Protein AF-A0A1L7JNH0-F1 (afdb_monomer_lite)

Organism: Clostridium botulinum (NCBI:txid1491)

Foldseek 3Di:
DDPVVVVVVVVVVVVVVVVCVVVCVVVCVVVVVVVCCQVFPDWDWDWDADPVRHTDDIDTDTRDDDDDDPVPFDADPVRHGDPDDPD

Structure (mmCIF, N/CA/C/O backbone):
data_AF-A0A1L7JNH0-F1
#
_entry.id   AF-A0A1L7JNH0-F1
#
loop_
_atom_site.group_PDB
_atom_site.id
_atom_site.type_symbol
_atom_site.label_atom_id
_atom_site.label_alt_id
_atom_site.label_comp_id
_atom_site.label_asym_id
_atom_site.label_entity_id
_atom_site.label_seq_id
_atom_site.pdbx_PDB_ins_code
_atom_site.Cartn_x
_atom_site.Cartn_y
_atom_site.Cartn_z
_atom_site.occupancy
_atom_site.B_iso_or_equiv
_atom_site.auth_seq_id
_atom_site.auth_comp_id
_atom_site.auth_asym_id
_atom_site.auth_atom_id
_atom_site.pdbx_PDB_model_num
ATOM 1 N N . MET A 1 1 ? -32.495 7.014 37.560 1.00 58.34 1 MET A N 1
ATOM 2 C CA . MET A 1 1 ? -32.720 6.367 36.245 1.00 58.34 1 MET A CA 1
ATOM 3 C C . MET A 1 1 ? -33.089 4.904 36.479 1.00 58.34 1 MET A C 1
ATOM 5 O O . MET A 1 1 ? -32.349 4.222 37.175 1.00 58.34 1 MET A O 1
ATOM 9 N N . ASN A 1 2 ? -34.253 4.441 36.004 1.00 67.88 2 ASN A N 1
ATOM 10 C CA . ASN A 1 2 ? -34.748 3.086 36.300 1.00 67.88 2 ASN A CA 1
ATOM 11 C C . ASN A 1 2 ? -33.782 2.006 35.791 1.00 67.88 2 ASN A C 1
ATOM 13 O O . ASN A 1 2 ? -33.292 2.095 34.665 1.00 67.88 2 ASN A O 1
ATOM 17 N N . LYS A 1 3 ? -33.543 0.966 36.604 1.00 72.44 3 LYS A N 1
ATOM 18 C CA . LYS A 1 3 ? -32.594 -0.129 36.312 1.00 72.44 3 LYS A CA 1
ATOM 19 C C . LYS A 1 3 ? -32.861 -0.816 34.961 1.00 72.44 3 LYS A C 1
ATOM 21 O O . LYS A 1 3 ? -31.931 -1.285 34.315 1.00 72.44 3 LYS A O 1
ATOM 26 N N . THR A 1 4 ? -34.112 -0.828 34.503 1.00 74.06 4 THR A N 1
ATOM 27 C CA . THR A 1 4 ? -34.533 -1.334 33.186 1.00 74.06 4 THR A CA 1
ATOM 28 C C . THR A 1 4 ? -34.088 -0.446 32.020 1.00 74.06 4 THR A C 1
ATOM 30 O O . THR A 1 4 ? -33.653 -0.968 30.997 1.00 74.06 4 THR A O 1
ATOM 33 N N . LYS A 1 5 ? -34.097 0.885 32.180 1.00 76.12 5 LYS A N 1
ATOM 34 C CA . LYS A 1 5 ? -33.597 1.823 31.159 1.00 76.12 5 LYS A CA 1
ATOM 35 C C . LYS A 1 5 ? -32.075 1.739 30.997 1.00 76.12 5 LYS A C 1
ATOM 37 O O . LYS A 1 5 ? -31.583 1.797 29.879 1.00 76.12 5 LYS A O 1
ATOM 42 N N . ILE A 1 6 ? -31.342 1.523 32.093 1.00 81.94 6 ILE A N 1
ATOM 43 C CA . ILE A 1 6 ? -29.877 1.347 32.065 1.00 81.94 6 ILE A CA 1
ATOM 44 C C . ILE A 1 6 ? -29.494 0.065 31.309 1.00 81.94 6 ILE A C 1
ATOM 46 O O . ILE A 1 6 ? -28.619 0.103 30.450 1.00 81.94 6 ILE A O 1
ATOM 50 N N . LYS A 1 7 ? -30.193 -1.054 31.557 1.00 83.12 7 LYS A N 1
ATOM 51 C CA . LYS A 1 7 ? -29.976 -2.310 30.815 1.00 83.12 7 LYS A CA 1
ATOM 52 C C . LYS A 1 7 ? -30.229 -2.149 29.312 1.00 83.12 7 LYS A C 1
ATOM 54 O O . LYS A 1 7 ? -29.440 -2.639 28.514 1.00 83.12 7 LYS A O 1
ATOM 59 N N . SER A 1 8 ? -31.280 -1.421 28.929 1.00 84.06 8 SER A N 1
ATOM 60 C CA . SER A 1 8 ? -31.596 -1.155 27.519 1.00 84.06 8 SER A CA 1
ATOM 61 C C . SER A 1 8 ? -30.520 -0.322 26.812 1.00 84.06 8 SER A C 1
ATOM 63 O O . SER A 1 8 ? -30.207 -0.592 25.656 1.00 84.06 8 SER A O 1
ATOM 65 N N . ILE A 1 9 ? -29.935 0.667 27.496 1.00 89.50 9 ILE A N 1
ATOM 66 C CA . ILE A 1 9 ? -28.850 1.496 26.946 1.00 89.50 9 ILE A CA 1
ATOM 67 C C . ILE A 1 9 ? -27.594 0.651 26.710 1.00 89.50 9 ILE A C 1
ATOM 69 O O . ILE A 1 9 ? -26.983 0.747 25.650 1.00 89.50 9 ILE A O 1
ATOM 73 N N . ILE A 1 10 ? -27.243 -0.220 27.660 1.00 90.81 10 ILE A N 1
ATOM 74 C CA . ILE A 1 10 ? -26.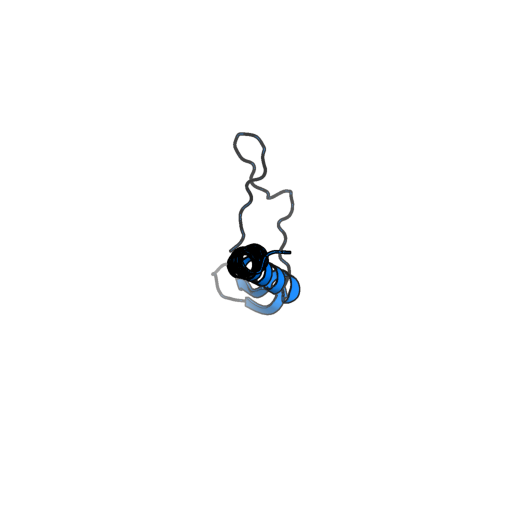076 -1.105 27.539 1.00 90.81 10 ILE A CA 1
ATOM 75 C C . ILE A 1 10 ? -26.235 -2.051 26.343 1.00 90.81 10 ILE A C 1
ATOM 77 O O . ILE A 1 10 ? -25.313 -2.175 25.542 1.00 90.81 10 ILE A O 1
ATOM 81 N N . VAL A 1 11 ? -27.411 -2.664 26.173 1.00 91.94 11 VAL A N 1
ATOM 82 C CA . VAL A 1 11 ? -27.687 -3.540 25.020 1.00 91.94 11 VAL A CA 1
ATOM 83 C C . VAL A 1 11 ? -27.559 -2.774 23.703 1.00 91.94 11 VAL A C 1
ATOM 85 O O . VAL A 1 11 ? -26.936 -3.270 22.769 1.00 91.94 11 VAL A O 1
ATOM 88 N N . SER A 1 12 ? -28.077 -1.545 23.639 1.00 90.44 12 SER A N 1
ATOM 89 C CA . SER A 1 12 ? -27.976 -0.715 22.435 1.00 90.44 12 SER A CA 1
ATOM 90 C C . SER A 1 12 ? -26.527 -0.353 22.092 1.00 90.44 12 SER A C 1
ATOM 92 O O . SER A 1 12 ? -26.159 -0.369 20.922 1.00 90.44 12 SER A O 1
ATOM 94 N N . ILE A 1 13 ? -25.692 -0.062 23.093 1.00 93.56 13 ILE A N 1
ATOM 95 C CA . ILE A 1 13 ? -24.266 0.243 22.896 1.00 93.56 13 ILE A CA 1
ATOM 96 C C . ILE A 1 13 ? -23.510 -0.982 22.378 1.00 93.56 13 ILE A C 1
ATOM 98 O O . ILE A 1 13 ? -22.708 -0.861 21.455 1.00 93.56 13 ILE A O 1
ATOM 102 N N . VAL A 1 14 ? -23.779 -2.163 22.940 1.00 93.44 14 VAL A N 1
ATOM 103 C CA . VAL A 1 14 ? -23.160 -3.417 22.484 1.00 93.44 14 VAL A CA 1
ATOM 104 C C . VAL A 1 14 ? -23.542 -3.707 21.034 1.00 93.44 14 VAL A C 1
ATOM 106 O O . VAL A 1 14 ? -22.675 -4.048 20.230 1.00 93.44 14 VAL A O 1
ATOM 109 N N . LEU A 1 15 ? -24.812 -3.502 20.676 1.00 90.50 15 LEU A N 1
ATOM 110 C CA . LEU A 1 15 ? -25.297 -3.723 19.316 1.00 90.50 15 LEU A CA 1
ATOM 111 C C . LEU A 1 15 ? -24.613 -2.779 18.317 1.00 90.50 15 LEU A C 1
ATOM 113 O O . LEU A 1 15 ? -24.086 -3.219 17.300 1.00 90.50 15 LEU A O 1
ATOM 117 N N . VAL A 1 16 ? -24.546 -1.489 18.643 1.00 92.00 16 VAL A N 1
ATOM 118 C CA . VAL A 1 16 ? -23.889 -0.486 17.797 1.00 92.00 16 VAL A CA 1
ATOM 119 C C . VAL A 1 16 ? -22.391 -0.773 17.662 1.00 92.00 16 VAL A C 1
ATOM 121 O O . VAL A 1 16 ? -21.868 -0.768 16.552 1.00 92.00 16 VAL A O 1
ATOM 124 N N . SER A 1 17 ? -21.708 -1.110 18.758 1.00 87.62 17 SER A N 1
ATOM 125 C CA . SER A 1 17 ? -20.284 -1.473 18.738 1.00 87.62 17 SER A CA 1
ATOM 126 C C . SER A 1 17 ? -20.012 -2.694 17.852 1.00 87.62 17 SER A C 1
ATOM 128 O O . SER A 1 17 ? -19.077 -2.690 17.054 1.00 87.62 17 SER A O 1
ATOM 130 N N . SER A 1 18 ? -20.879 -3.711 17.906 1.00 85.25 18 SER A N 1
ATOM 131 C CA . SER A 1 18 ? -20.740 -4.905 17.064 1.00 85.25 18 SER A CA 1
A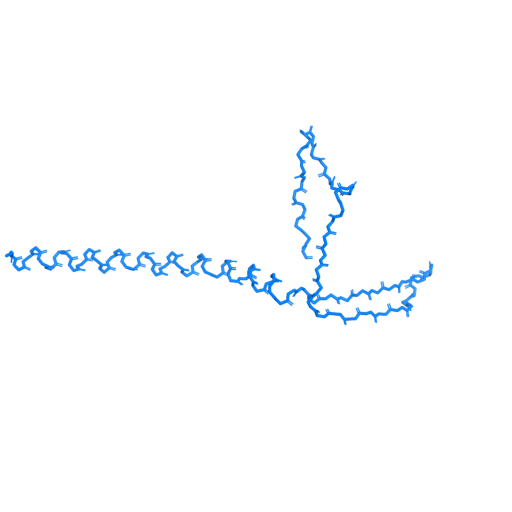TOM 132 C C . SER A 1 18 ? -20.844 -4.600 15.564 1.00 85.25 18 SER A C 1
ATOM 134 O O . SER A 1 18 ? -20.089 -5.163 14.773 1.00 85.25 18 SER A O 1
ATOM 136 N N . LEU A 1 19 ? -21.695 -3.645 15.171 1.00 84.56 19 LEU A N 1
ATOM 137 C CA . LEU A 1 19 ? -21.806 -3.196 13.780 1.00 84.56 19 LEU A CA 1
ATOM 138 C C . LEU A 1 19 ? -20.537 -2.478 13.307 1.00 84.56 19 LEU A C 1
ATOM 140 O O . LEU A 1 19 ? -20.106 -2.685 12.173 1.00 84.56 19 LEU A O 1
ATOM 144 N N . PHE A 1 20 ? -19.908 -1.677 14.171 1.00 83.94 20 PHE A N 1
ATOM 145 C CA . PHE A 1 20 ? -18.643 -1.011 13.851 1.00 83.94 20 PHE A CA 1
ATOM 146 C C . PHE A 1 20 ? -17.475 -1.992 13.721 1.00 83.94 20 PHE A C 1
ATOM 148 O O . PHE A 1 20 ? -16.643 -1.818 12.836 1.00 83.94 20 PHE A O 1
ATOM 155 N N . ILE A 1 21 ? -17.431 -3.046 14.539 1.00 84.56 21 ILE A N 1
ATOM 156 C CA . ILE A 1 21 ? -16.392 -4.084 14.452 1.00 84.56 21 ILE A CA 1
ATOM 157 C C . ILE A 1 21 ? -16.502 -4.854 13.126 1.00 84.56 21 ILE A C 1
ATOM 159 O O . ILE A 1 21 ? -15.499 -5.040 12.438 1.00 84.56 21 ILE A O 1
ATOM 163 N N . VAL A 1 22 ? -17.716 -5.252 12.727 1.00 80.06 22 VAL A N 1
ATOM 164 C CA . VAL A 1 22 ? -17.937 -5.985 11.466 1.00 80.06 22 VAL A CA 1
ATOM 165 C C . VAL A 1 22 ? -17.685 -5.092 10.246 1.00 80.06 22 VAL A C 1
ATOM 167 O O . VAL A 1 22 ? -17.023 -5.518 9.300 1.00 80.06 22 VAL A O 1
ATOM 170 N N . SER A 1 23 ? -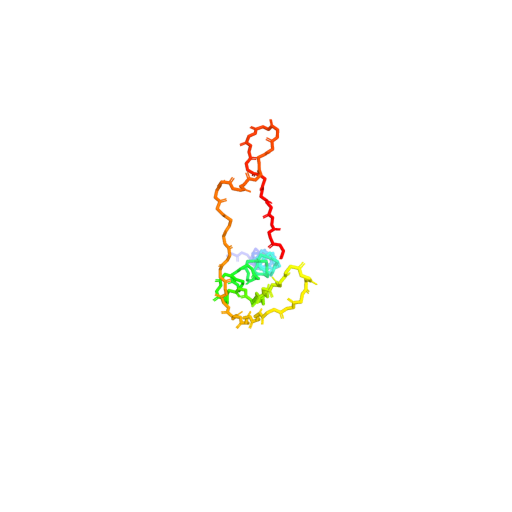18.151 -3.839 10.278 1.00 74.06 23 SER A N 1
ATOM 171 C CA . SER A 1 23 ? -17.930 -2.874 9.187 1.0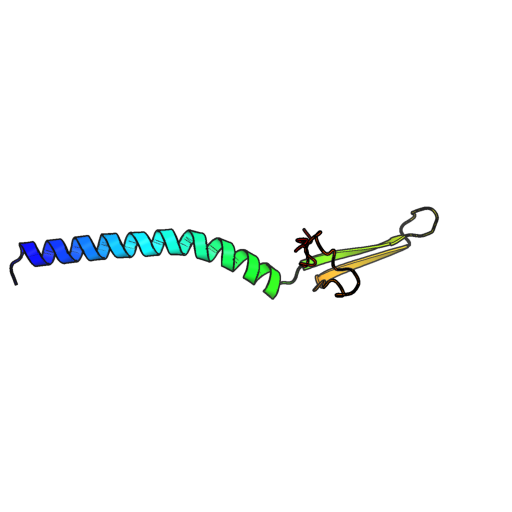0 74.06 23 SER A CA 1
ATOM 172 C C . SER A 1 23 ? -16.454 -2.497 9.053 1.00 74.06 23 SER A C 1
ATOM 174 O O . SER A 1 23 ? -15.938 -2.390 7.943 1.00 74.06 23 SER A O 1
ATOM 176 N N . GLY A 1 24 ? -15.765 -2.340 10.186 1.00 68.88 24 GLY A N 1
ATOM 177 C CA . GLY A 1 24 ? -14.339 -2.047 10.235 1.00 68.88 24 GLY A CA 1
ATOM 178 C C . GLY A 1 24 ? -13.492 -3.176 9.659 1.00 68.88 24 GLY A C 1
ATOM 179 O O . GLY A 1 24 ? -12.528 -2.898 8.964 1.00 68.88 24 GLY A O 1
ATOM 180 N N . CYS A 1 25 ? -13.863 -4.439 9.868 1.00 71.38 25 CYS A N 1
ATOM 181 C CA . CYS A 1 25 ? -13.091 -5.570 9.352 1.00 71.38 25 CYS A CA 1
ATOM 182 C C . CYS A 1 25 ? -13.059 -5.606 7.811 1.00 71.38 25 CYS A C 1
ATOM 184 O O . CYS A 1 25 ? -11.993 -5.754 7.221 1.00 71.38 25 CYS A O 1
ATOM 186 N N . ASN A 1 26 ? -14.203 -5.376 7.159 1.00 67.31 26 ASN A N 1
ATOM 187 C CA . ASN A 1 26 ? -14.307 -5.431 5.697 1.00 67.31 26 ASN A CA 1
ATOM 188 C C . ASN A 1 26 ? -13.675 -4.199 5.012 1.00 67.31 26 ASN A C 1
ATOM 190 O O . ASN A 1 26 ? -12.982 -4.321 4.004 1.00 67.31 26 ASN A O 1
ATOM 194 N N . LEU A 1 27 ? -13.858 -3.006 5.591 1.00 69.06 27 LEU A N 1
ATOM 195 C CA . LEU A 1 27 ? -13.225 -1.774 5.101 1.00 69.06 27 LEU A CA 1
ATOM 196 C C . LEU A 1 27 ? -11.705 -1.801 5.280 1.00 69.06 27 LEU A C 1
ATOM 198 O O . LEU A 1 27 ? -10.974 -1.481 4.346 1.00 69.06 27 LEU A O 1
ATOM 202 N N . LEU A 1 28 ? -11.224 -2.208 6.458 1.00 72.19 28 LEU A N 1
ATOM 203 C CA . LEU A 1 28 ? -9.794 -2.229 6.746 1.00 72.19 28 LEU A CA 1
ATOM 204 C C . LEU A 1 28 ? -9.054 -3.240 5.883 1.00 72.19 28 LEU A C 1
ATOM 206 O O . LEU A 1 28 ? -7.950 -2.932 5.469 1.00 72.19 28 LEU A O 1
ATOM 210 N N . GLU A 1 29 ? -9.613 -4.412 5.578 1.00 68.31 29 GLU A N 1
ATOM 211 C CA . GLU A 1 29 ? -8.906 -5.385 4.737 1.00 68.31 29 GLU A CA 1
ATOM 212 C C . GLU A 1 29 ? -8.693 -4.864 3.307 1.00 68.31 29 GLU A C 1
ATOM 214 O O . GLU A 1 29 ? -7.612 -5.031 2.736 1.00 68.31 29 GLU A O 1
ATOM 219 N N . ASN A 1 30 ? -9.701 -4.196 2.741 1.00 68.00 30 ASN A N 1
ATOM 220 C CA . ASN A 1 30 ? -9.637 -3.677 1.377 1.00 68.00 30 ASN A CA 1
ATOM 221 C C . ASN A 1 30 ? -8.715 -2.448 1.275 1.00 68.00 30 ASN A C 1
ATOM 223 O O . ASN A 1 30 ? -7.866 -2.374 0.385 1.00 68.00 30 ASN A O 1
ATOM 227 N N . GLU A 1 31 ? -8.829 -1.525 2.232 1.00 70.62 31 GLU A N 1
ATOM 228 C CA . GLU A 1 31 ? -7.954 -0.352 2.350 1.00 70.62 31 GLU A CA 1
ATOM 229 C C . GLU A 1 31 ? -6.512 -0.759 2.689 1.00 70.62 31 GLU A C 1
ATOM 231 O O . GLU A 1 31 ? -5.565 -0.213 2.130 1.00 70.62 31 GLU A O 1
ATOM 236 N N . TYR A 1 32 ? -6.314 -1.760 3.554 1.00 72.44 32 TYR A N 1
ATOM 237 C CA . TYR A 1 32 ? -4.989 -2.261 3.927 1.00 72.44 32 TYR A CA 1
ATOM 238 C C . TYR A 1 32 ? -4.263 -2.898 2.745 1.00 72.44 32 TYR A C 1
ATOM 240 O O . TYR A 1 32 ? -3.065 -2.674 2.590 1.00 72.44 32 TYR A O 1
ATOM 248 N N . LYS A 1 33 ? -4.962 -3.657 1.891 1.00 65.50 33 LYS A N 1
ATOM 249 C CA . LYS A 1 33 ? -4.364 -4.228 0.674 1.00 65.50 33 LYS A CA 1
ATOM 250 C C . LYS A 1 33 ? -3.900 -3.132 -0.285 1.00 65.50 33 LYS A C 1
ATOM 252 O O . LYS A 1 33 ? -2.737 -3.153 -0.682 1.00 65.50 33 LYS A O 1
ATOM 257 N N . GLN A 1 34 ? -4.740 -2.131 -0.560 1.00 65.44 34 GLN A N 1
ATOM 258 C CA . GLN A 1 34 ? -4.337 -0.982 -1.381 1.00 65.44 34 GLN A CA 1
ATOM 259 C C . GLN A 1 34 ? -3.167 -0.218 -0.752 1.00 65.44 34 GLN A C 1
ATOM 261 O O . GLN A 1 34 ? -2.153 0.012 -1.406 1.00 65.44 34 GLN A O 1
ATOM 266 N N . LEU A 1 35 ? -3.248 0.125 0.536 1.00 69.12 35 LEU A N 1
ATOM 267 C CA . LEU A 1 35 ? -2.160 0.793 1.251 1.00 69.12 35 LEU A CA 1
ATOM 268 C C . LEU A 1 35 ? -0.867 -0.022 1.196 1.00 69.12 35 LEU A C 1
ATOM 270 O O . LEU A 1 35 ? 0.193 0.539 0.946 1.00 69.12 35 LEU A O 1
ATOM 274 N N . GLN A 1 36 ? -0.924 -1.339 1.383 1.00 66.00 36 GLN A N 1
ATOM 275 C CA . GLN A 1 36 ? 0.252 -2.197 1.311 1.00 66.00 36 GLN A CA 1
ATOM 276 C C . GLN A 1 36 ? 0.871 -2.200 -0.091 1.00 66.00 36 GLN A C 1
ATOM 278 O O . GLN A 1 36 ? 2.096 -2.154 -0.199 1.00 66.00 36 GLN A O 1
ATOM 283 N N . GLU A 1 37 ? 0.062 -2.226 -1.146 1.00 64.00 37 GLU A N 1
ATOM 284 C CA . GLU A 1 37 ? 0.530 -2.118 -2.531 1.00 64.00 37 GLU A CA 1
ATOM 285 C C . GLU A 1 37 ? 1.170 -0.753 -2.814 1.00 64.00 37 GLU A C 1
ATOM 287 O O . GLU A 1 37 ? 2.233 -0.689 -3.431 1.00 64.00 37 GLU A O 1
ATOM 292 N N . HIS A 1 38 ? 0.589 0.330 -2.292 1.00 63.69 38 HIS A N 1
ATOM 293 C CA . HIS A 1 38 ? 1.133 1.683 -2.411 1.00 63.69 38 HIS A CA 1
ATOM 294 C C . HIS A 1 38 ? 2.416 1.896 -1.585 1.00 63.69 38 HIS A C 1
ATOM 296 O O . HIS A 1 38 ? 3.333 2.569 -2.052 1.00 63.69 38 HIS A O 1
ATOM 302 N N . PHE A 1 39 ? 2.519 1.314 -0.384 1.00 64.75 39 PHE A N 1
ATOM 303 C CA . PHE A 1 39 ? 3.664 1.494 0.519 1.00 64.75 39 PHE A CA 1
ATOM 304 C C . PHE A 1 39 ? 4.826 0.541 0.240 1.00 64.75 39 PHE A C 1
ATOM 306 O O . PHE A 1 39 ? 5.983 0.939 0.364 1.00 64.75 39 PHE A O 1
ATOM 313 N N . LYS A 1 40 ? 4.557 -0.721 -0.115 1.00 64.69 40 LYS A N 1
ATOM 314 C CA . LYS A 1 40 ? 5.623 -1.665 -0.486 1.00 64.69 40 LYS A CA 1
ATOM 315 C C . LYS A 1 40 ? 6.039 -1.512 -1.944 1.00 64.69 40 LYS A C 1
ATOM 317 O O . LYS A 1 40 ? 7.107 -2.010 -2.294 1.00 64.69 40 LYS A O 1
ATOM 322 N N . GLY A 1 41 ? 5.230 -0.834 -2.764 1.00 62.62 41 GLY A N 1
ATOM 323 C CA . GLY A 1 41 ? 5.306 -0.854 -4.223 1.00 62.62 41 GLY A CA 1
ATOM 324 C C . GLY A 1 41 ? 5.214 -2.282 -4.778 1.00 62.62 41 GLY A C 1
ATOM 325 O O . GLY A 1 41 ? 5.195 -3.269 -4.035 1.00 62.62 41 GLY A O 1
ATOM 326 N N . ARG A 1 42 ? 5.132 -2.431 -6.100 1.00 68.81 42 ARG A N 1
ATOM 327 C CA . ARG A 1 42 ? 4.996 -3.763 -6.708 1.00 68.81 42 ARG A CA 1
ATOM 328 C C . ARG A 1 42 ? 6.363 -4.407 -6.924 1.00 68.81 42 ARG A C 1
ATOM 330 O O . ARG A 1 42 ? 7.346 -3.724 -7.213 1.00 68.81 42 ARG A O 1
ATOM 337 N N . ASN A 1 43 ? 6.425 -5.729 -6.780 1.00 75.94 43 ASN A N 1
ATOM 338 C CA . ASN A 1 43 ? 7.559 -6.502 -7.280 1.00 75.94 43 ASN A CA 1
ATOM 339 C C . ASN A 1 43 ? 7.348 -6.688 -8.781 1.00 75.94 43 ASN A C 1
ATOM 341 O O . ASN A 1 43 ? 6.305 -7.199 -9.182 1.00 75.94 43 ASN A O 1
ATOM 345 N N . ALA A 1 44 ? 8.315 -6.279 -9.594 1.00 76.75 44 ALA A N 1
ATOM 346 C CA . ALA A 1 44 ? 8.235 -6.439 -11.038 1.00 76.75 44 ALA A CA 1
ATOM 347 C C . ALA A 1 44 ? 9.541 -7.001 -11.595 1.00 76.75 44 ALA A C 1
ATOM 349 O O . ALA A 1 44 ? 10.637 -6.718 -11.101 1.00 76.75 44 ALA A O 1
ATOM 350 N N . ILE A 1 45 ? 9.385 -7.816 -12.635 1.00 83.88 45 ILE A N 1
ATOM 351 C CA . ILE A 1 45 ? 10.475 -8.376 -13.423 1.00 83.88 45 ILE A CA 1
ATOM 352 C C .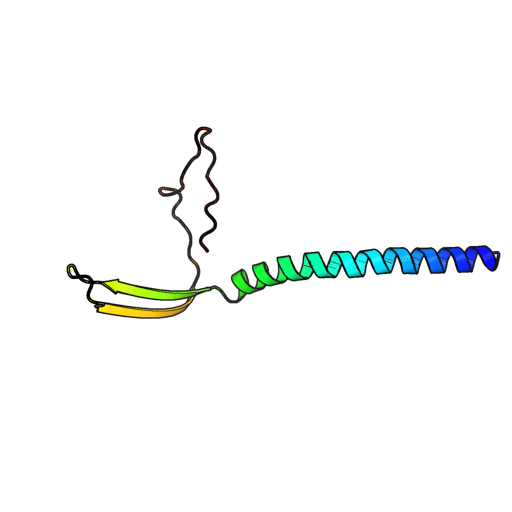 ILE A 1 45 ? 10.351 -7.767 -14.815 1.00 83.88 45 ILE A C 1
ATOM 354 O O . ILE A 1 45 ? 9.351 -7.977 -15.497 1.00 83.88 45 ILE A O 1
ATOM 358 N N . ILE A 1 46 ? 11.353 -6.995 -15.221 1.00 85.88 46 ILE A N 1
ATOM 359 C CA . ILE A 1 46 ? 11.442 -6.414 -16.560 1.00 85.88 46 ILE A CA 1
ATOM 360 C C . ILE A 1 46 ? 12.412 -7.279 -17.350 1.00 85.88 46 ILE A C 1
ATOM 362 O O . ILE A 1 46 ? 13.533 -7.517 -16.904 1.00 85.88 46 ILE A O 1
ATOM 366 N N . THR A 1 47 ? 11.985 -7.782 -18.504 1.00 89.25 47 THR A N 1
ATOM 367 C CA . THR A 1 47 ? 12.835 -8.588 -19.387 1.00 89.25 47 THR A CA 1
ATOM 368 C C . THR A 1 47 ? 12.833 -7.993 -20.784 1.00 89.25 47 THR A C 1
ATOM 370 O O . THR A 1 47 ? 11.767 -7.731 -21.341 1.00 89.25 47 THR A O 1
ATOM 373 N N . THR A 1 48 ? 14.021 -7.756 -21.333 1.00 91.12 48 THR A N 1
ATOM 374 C CA . THR A 1 48 ? 14.208 -7.310 -22.716 1.00 91.12 48 THR A CA 1
ATOM 375 C C . THR A 1 48 ? 14.457 -8.522 -23.604 1.00 91.12 48 THR A C 1
ATOM 377 O O . THR A 1 48 ? 15.096 -9.490 -23.192 1.00 91.12 48 THR A O 1
ATOM 380 N N . TYR A 1 49 ? 13.937 -8.478 -24.827 1.00 91.62 49 TYR A N 1
ATOM 381 C CA . TYR A 1 49 ? 14.063 -9.562 -25.796 1.00 91.62 49 TYR A CA 1
ATOM 382 C C . TYR A 1 49 ? 14.664 -9.039 -27.098 1.00 91.62 49 TYR A C 1
ATOM 384 O O . TYR A 1 49 ? 14.435 -7.887 -27.476 1.00 91.62 49 TYR A O 1
ATOM 392 N N . ASP A 1 50 ? 15.428 -9.884 -27.785 1.00 91.19 50 ASP A N 1
ATOM 393 C CA . ASP A 1 50 ? 15.888 -9.610 -29.143 1.00 91.19 50 ASP A CA 1
ATOM 394 C C . ASP A 1 50 ? 14.781 -9.858 -30.189 1.00 91.19 50 ASP A C 1
ATOM 396 O O . ASP A 1 50 ? 13.646 -10.228 -29.875 1.00 91.19 50 ASP A O 1
ATOM 400 N N . LYS A 1 51 ? 15.114 -9.661 -31.470 1.00 91.06 51 LYS A N 1
ATOM 401 C CA . LYS A 1 51 ? 14.176 -9.863 -32.589 1.00 91.06 51 LYS A CA 1
ATOM 402 C C . LYS A 1 51 ? 13.716 -11.316 -32.754 1.00 91.06 51 LYS A C 1
ATOM 404 O O . LYS A 1 51 ? 12.674 -11.547 -33.356 1.00 91.06 51 LYS A O 1
ATOM 409 N N . GLU A 1 52 ? 14.475 -12.279 -32.241 1.00 94.69 52 GLU A N 1
ATOM 410 C CA . GLU A 1 52 ? 14.158 -13.709 -32.259 1.00 94.69 52 GLU A CA 1
ATOM 411 C C . GLU A 1 52 ? 13.465 -14.155 -30.957 1.00 94.69 52 GLU A C 1
ATOM 413 O O . GLU A 1 52 ? 13.306 -15.350 -30.718 1.00 94.69 52 GLU A O 1
ATOM 418 N N . SER A 1 53 ? 13.021 -13.203 -30.124 1.00 85.50 53 SER A N 1
ATOM 419 C CA . SER A 1 53 ? 12.403 -13.442 -28.813 1.00 85.50 53 SER A CA 1
ATOM 420 C C . SER A 1 53 ? 13.316 -14.153 -27.807 1.00 85.50 53 SER A C 1
ATOM 422 O O . SER A 1 53 ? 12.835 -14.804 -26.877 1.00 85.50 53 SER A O 1
ATOM 424 N N . LYS A 1 54 ? 14.638 -14.025 -27.949 1.00 89.69 54 LYS A N 1
ATOM 425 C CA . LYS A 1 54 ? 15.591 -14.503 -26.941 1.00 89.69 54 LYS A CA 1
ATOM 426 C C . LYS A 1 54 ? 15.766 -13.436 -25.860 1.00 89.69 54 LYS A C 1
ATOM 428 O O . LYS A 1 54 ? 15.903 -12.259 -26.199 1.00 89.69 54 LYS A O 1
ATOM 433 N N . PRO A 1 55 ? 15.754 -13.811 -24.569 1.00 88.19 55 PRO A N 1
ATOM 434 C CA . PRO A 1 55 ? 15.943 -12.856 -23.485 1.00 88.19 55 PRO A CA 1
ATOM 435 C C . PRO A 1 55 ? 17.372 -12.302 -23.517 1.00 88.19 55 PRO A C 1
ATOM 437 O O . PRO A 1 55 ? 18.331 -13.068 -23.618 1.00 88.19 55 PRO A O 1
ATOM 440 N N . LEU A 1 56 ? 17.500 -10.980 -23.423 1.00 89.06 56 LEU A N 1
ATOM 441 C CA . LEU A 1 56 ? 18.776 -10.269 -23.361 1.00 89.06 56 LEU A CA 1
ATOM 442 C C . LEU A 1 56 ? 19.102 -9.908 -21.912 1.00 89.06 56 LEU A C 1
ATOM 444 O O . LEU A 1 56 ? 20.051 -10.442 -21.343 1.00 89.06 56 LEU A O 1
ATOM 448 N N . ASP A 1 57 ? 18.257 -9.078 -21.296 1.00 88.94 57 ASP A N 1
ATOM 449 C CA . ASP A 1 57 ? 18.433 -8.599 -19.927 1.00 88.94 57 ASP A CA 1
ATOM 450 C C . ASP A 1 57 ? 17.205 -8.902 -19.072 1.00 88.94 57 ASP A C 1
ATOM 452 O O . ASP A 1 57 ? 16.068 -8.881 -19.547 1.00 88.94 57 ASP A O 1
ATOM 456 N N . ARG A 1 58 ? 17.432 -9.131 -17.775 1.00 88.12 58 ARG A N 1
ATOM 457 C CA . ARG A 1 58 ? 16.383 -9.311 -16.767 1.00 88.12 58 ARG A CA 1
ATOM 458 C C . ARG A 1 58 ? 16.698 -8.465 -15.540 1.00 88.12 58 ARG A C 1
ATOM 460 O O . ARG A 1 58 ? 17.737 -8.640 -14.912 1.00 88.12 58 ARG A O 1
ATOM 467 N N . ILE A 1 59 ? 15.778 -7.575 -15.189 1.00 85.06 59 ILE A N 1
ATOM 468 C CA . ILE A 1 59 ? 15.864 -6.706 -14.015 1.00 85.06 59 ILE A CA 1
ATOM 469 C C . ILE A 1 59 ? 14.748 -7.097 -13.056 1.00 85.06 59 ILE A C 1
ATOM 471 O O . ILE A 1 59 ? 13.578 -7.110 -13.434 1.00 85.06 59 ILE A O 1
ATOM 475 N N . GLU A 1 60 ? 15.106 -7.387 -11.809 1.00 84.50 60 GLU A N 1
ATOM 476 C CA . GLU A 1 60 ? 14.159 -7.677 -10.734 1.00 84.50 60 GLU A CA 1
ATOM 477 C C . GLU A 1 60 ? 14.208 -6.548 -9.714 1.00 84.50 60 GLU A C 1
ATOM 479 O O . GLU A 1 60 ? 15.241 -6.304 -9.090 1.00 84.50 60 GLU A O 1
ATOM 484 N N . GLY A 1 61 ? 13.092 -5.844 -9.551 1.00 75.31 61 GLY A N 1
ATOM 485 C CA . GLY A 1 61 ? 12.988 -4.745 -8.601 1.00 75.31 61 GLY A CA 1
ATOM 486 C C . GLY A 1 61 ? 11.841 -4.958 -7.629 1.00 75.31 61 GLY A C 1
ATOM 487 O O . GLY A 1 61 ? 10.763 -5.436 -7.992 1.00 75.31 61 GLY A O 1
ATOM 488 N N . LYS A 1 62 ? 12.084 -4.578 -6.376 1.00 75.06 62 LYS A N 1
ATOM 489 C CA . LYS A 1 62 ? 11.044 -4.422 -5.360 1.00 75.06 62 LYS A CA 1
ATOM 490 C C . LYS A 1 62 ? 10.670 -2.946 -5.286 1.00 75.06 62 LYS A C 1
ATOM 492 O O . LYS A 1 62 ? 11.535 -2.093 -5.463 1.00 75.06 62 LYS A O 1
ATOM 497 N N . SER A 1 63 ? 9.402 -2.662 -5.013 1.00 69.12 63 SER A N 1
ATOM 498 C CA . SER A 1 63 ? 8.893 -1.295 -4.851 1.00 69.12 63 SER A CA 1
ATOM 499 C C . SER A 1 63 ? 8.847 -0.450 -6.132 1.00 69.12 63 SER A C 1
ATOM 501 O O . SER A 1 63 ? 9.071 0.757 -6.098 1.00 69.12 63 SER A O 1
ATOM 503 N N . ILE A 1 64 ? 8.535 -1.067 -7.274 1.00 70.25 64 ILE A N 1
ATOM 504 C CA . ILE A 1 64 ? 8.411 -0.362 -8.556 1.00 70.25 64 ILE A CA 1
ATOM 505 C C . ILE A 1 64 ? 7.035 0.317 -8.642 1.00 70.25 64 ILE A C 1
ATOM 507 O O . ILE A 1 64 ? 6.004 -0.307 -8.374 1.00 70.25 64 ILE A O 1
ATOM 511 N N . SER A 1 65 ? 7.025 1.591 -9.049 1.00 71.19 65 SER A N 1
ATOM 512 C CA . SER A 1 65 ? 5.817 2.335 -9.420 1.00 71.19 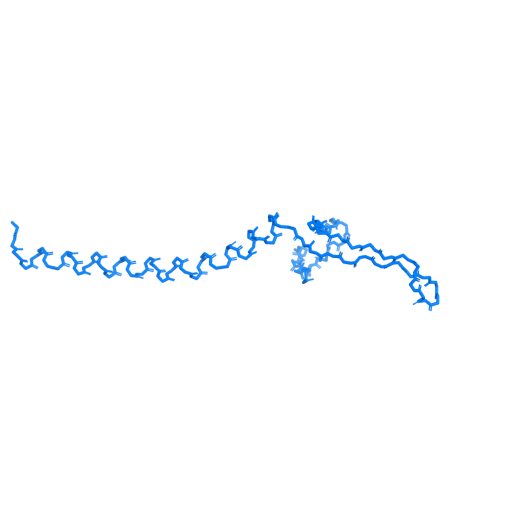65 SER A CA 1
ATOM 513 C C . SER A 1 65 ? 5.682 2.368 -10.942 1.00 71.19 65 SER A C 1
ATOM 515 O O . SER A 1 65 ? 6.637 2.712 -11.637 1.00 71.19 65 SER A O 1
ATOM 517 N N . ILE A 1 66 ? 4.511 1.991 -11.459 1.00 71.25 66 ILE A N 1
ATOM 518 C CA . ILE A 1 66 ? 4.208 1.999 -12.895 1.00 71.25 66 ILE A CA 1
ATOM 519 C C . ILE A 1 66 ? 2.995 2.898 -13.100 1.00 71.25 66 ILE A C 1
ATOM 521 O O . ILE A 1 66 ? 1.933 2.628 -12.535 1.00 71.25 66 ILE A O 1
ATOM 525 N N . SER A 1 67 ? 3.163 3.921 -13.933 1.00 71.56 67 SER A N 1
ATOM 526 C CA . SER A 1 67 ? 2.114 4.862 -14.320 1.00 71.56 67 SER A CA 1
ATOM 527 C C . SER A 1 67 ? 1.991 4.880 -15.839 1.00 71.56 67 SER A C 1
ATOM 529 O O . SER A 1 67 ? 3.002 4.926 -16.539 1.00 71.56 67 SER A O 1
ATOM 531 N N . LEU A 1 68 ? 0.759 4.847 -16.344 1.00 72.12 68 LEU A N 1
ATOM 532 C CA . LEU A 1 68 ? 0.478 5.043 -17.765 1.00 72.12 68 LEU A CA 1
ATOM 533 C C . LEU A 1 68 ? 0.594 6.536 -18.095 1.00 72.12 68 LEU A C 1
ATOM 535 O O . LEU A 1 68 ? 0.019 7.363 -17.387 1.00 72.12 68 LEU A O 1
ATOM 539 N N . ASP A 1 69 ? 1.320 6.867 -19.163 1.00 77.81 69 ASP A N 1
ATOM 540 C CA . ASP A 1 69 ? 1.299 8.214 -19.742 1.00 77.81 69 ASP A CA 1
ATOM 541 C C . ASP A 1 69 ? -0.106 8.487 -20.302 1.00 77.81 69 ASP A C 1
ATOM 543 O O . ASP A 1 69 ? -0.732 7.617 -20.919 1.00 77.81 69 ASP A O 1
ATOM 547 N N . ASP A 1 70 ? -0.602 9.702 -20.072 1.00 76.00 70 ASP A N 1
ATOM 548 C CA . ASP A 1 70 ? -1.934 10.150 -20.467 1.00 76.00 70 ASP A CA 1
ATOM 549 C C . ASP A 1 70 ? -2.207 9.977 -21.966 1.00 76.00 70 ASP A C 1
ATOM 551 O O . ASP A 1 70 ? -3.351 9.772 -22.367 1.00 76.00 70 ASP A O 1
ATOM 555 N N . LYS A 1 71 ? -1.159 9.991 -22.796 1.00 77.44 71 LYS A N 1
ATOM 556 C CA . LYS A 1 71 ? -1.252 9.799 -24.251 1.00 77.44 71 LYS A CA 1
ATOM 557 C C . LYS A 1 71 ? -1.718 8.405 -24.668 1.00 77.44 71 LYS A C 1
ATOM 559 O O . LYS A 1 71 ? -2.197 8.250 -25.787 1.00 77.44 71 LYS A O 1
ATOM 564 N N . PHE A 1 72 ? -1.557 7.405 -23.803 1.00 76.88 72 PHE A N 1
ATOM 565 C CA . PHE A 1 72 ? -1.948 6.016 -24.069 1.00 76.88 72 PHE A CA 1
ATOM 566 C C . PHE A 1 72 ? -3.195 5.599 -23.286 1.00 76.88 72 PHE A C 1
ATOM 568 O O . PHE A 1 72 ? -3.520 4.414 -23.225 1.00 76.88 72 PHE A O 1
ATOM 575 N N . LYS A 1 73 ? -3.891 6.555 -22.661 1.00 74.75 73 LYS A N 1
ATOM 576 C CA . LYS A 1 73 ? -5.161 6.289 -21.991 1.00 74.75 73 LYS A CA 1
ATOM 577 C C . LYS A 1 73 ? -6.242 6.028 -23.030 1.00 74.75 73 LYS A C 1
ATOM 579 O O . LYS A 1 73 ? -6.531 6.878 -23.869 1.00 74.75 73 LYS A O 1
ATOM 584 N N . GLU A 1 74 ? -6.839 4.848 -22.945 1.00 76.12 74 GLU A N 1
ATOM 585 C CA . GLU A 1 74 ? -7.995 4.480 -23.751 1.00 76.12 74 GLU A CA 1
ATOM 586 C C . GLU A 1 74 ? -9.198 5.321 -23.307 1.00 76.12 74 GLU A C 1
ATOM 588 O O . GLU A 1 74 ? -9.486 5.434 -22.110 1.00 76.12 74 GLU A O 1
ATOM 593 N N . GLN A 1 75 ? -9.862 5.958 -24.268 1.00 80.75 75 GLN A N 1
ATOM 594 C CA . GLN A 1 75 ? -11.088 6.714 -24.037 1.00 80.75 75 GLN A CA 1
ATOM 595 C C . GLN A 1 75 ? -12.267 5.891 -24.540 1.00 80.75 75 GLN A C 1
ATOM 597 O O . GLN A 1 75 ? -12.177 5.256 -25.591 1.00 80.75 75 GLN A O 1
ATOM 602 N N . ASP A 1 76 ? -13.358 5.889 -23.784 1.00 78.62 76 ASP A N 1
ATOM 603 C CA . ASP A 1 76 ? -14.601 5.272 -24.222 1.00 78.62 76 ASP A CA 1
ATOM 604 C C . ASP A 1 76 ? -15.295 6.111 -25.311 1.00 78.62 76 ASP A C 1
ATOM 606 O O . ASP A 1 76 ? -14.860 7.205 -25.678 1.00 78.62 76 ASP A O 1
ATOM 610 N N . GLU A 1 77 ? -16.417 5.607 -25.828 1.00 78.12 77 GLU A N 1
ATOM 611 C CA . GLU A 1 77 ? -17.223 6.289 -26.852 1.00 78.12 77 GLU A CA 1
ATOM 612 C C . GLU A 1 77 ? -17.759 7.666 -26.405 1.00 78.12 77 GLU A C 1
ATOM 614 O O . GLU A 1 77 ? -18.237 8.444 -27.231 1.00 78.12 77 GLU A O 1
ATOM 619 N N . LYS A 1 78 ? -17.687 7.981 -25.105 1.00 79.19 78 LYS A N 1
ATOM 620 C CA . LYS A 1 78 ? -18.118 9.247 -24.499 1.00 79.19 78 LYS A CA 1
ATOM 621 C C . LYS A 1 78 ? -16.941 10.174 -24.169 1.00 79.19 78 LYS A C 1
ATOM 623 O O . LYS A 1 78 ? -17.174 11.283 -23.691 1.00 79.19 78 LYS A O 1
ATOM 628 N N . GLY A 1 79 ? -15.705 9.760 -24.459 1.00 70.88 79 GLY A N 1
ATOM 629 C CA . GLY A 1 79 ? -14.487 10.516 -24.169 1.00 70.88 79 GLY A CA 1
ATOM 630 C C . GLY A 1 79 ? -14.012 10.406 -22.716 1.00 70.88 79 GLY A C 1
ATOM 631 O O . GLY A 1 79 ? -13.126 11.157 -22.305 1.00 70.88 79 GLY A O 1
ATOM 632 N N . GLU A 1 80 ? -14.576 9.498 -21.916 1.00 78.81 80 GLU A N 1
ATOM 633 C CA . GLU A 1 80 ? -14.113 9.238 -20.555 1.00 78.81 80 GLU A CA 1
ATOM 634 C C . GLU A 1 80 ? -12.936 8.258 -20.570 1.00 78.81 80 GLU A C 1
ATOM 636 O O . GLU A 1 80 ? -12.911 7.283 -21.320 1.00 78.81 80 GLU A O 1
ATOM 641 N N . THR A 1 81 ? -11.926 8.508 -19.731 1.00 74.50 81 THR A N 1
ATOM 642 C CA . THR A 1 81 ? -10.796 7.582 -19.584 1.00 74.50 81 THR A CA 1
ATOM 643 C C . THR A 1 81 ? -11.279 6.268 -18.985 1.00 74.50 81 THR A C 1
ATOM 645 O O . THR A 1 81 ? -11.700 6.223 -17.825 1.00 74.50 81 THR A O 1
ATOM 648 N N . ILE A 1 82 ? -11.118 5.183 -19.737 1.00 75.12 82 ILE A N 1
ATOM 649 C CA . ILE A 1 82 ? -11.345 3.834 -19.238 1.00 75.12 82 ILE A CA 1
ATOM 650 C C . ILE A 1 82 ? -10.256 3.555 -18.198 1.00 75.12 82 ILE A C 1
ATOM 652 O O . ILE A 1 82 ? -9.059 3.540 -18.496 1.00 75.12 82 ILE A O 1
ATOM 656 N N . LYS A 1 83 ? -10.655 3.368 -16.934 1.00 61.56 83 LYS A N 1
ATOM 657 C CA . LYS A 1 83 ? -9.735 2.931 -15.876 1.00 61.56 83 LYS A CA 1
ATOM 658 C C . LYS A 1 83 ? -9.349 1.475 -16.124 1.00 61.56 83 LYS A C 1
ATOM 660 O O . LYS A 1 83 ? -9.938 0.569 -15.544 1.00 61.56 83 LYS A O 1
ATOM 665 N N . ASN A 1 84 ? -8.331 1.256 -16.945 1.00 55.34 84 ASN A N 1
ATOM 666 C CA . ASN A 1 84 ? -7.698 -0.050 -17.042 1.00 55.34 84 ASN A CA 1
ATOM 667 C C . ASN A 1 84 ? -6.898 -0.287 -15.752 1.00 55.34 84 ASN A C 1
ATOM 669 O O . ASN A 1 84 ? -5.867 0.344 -15.510 1.00 55.34 84 ASN A O 1
ATOM 673 N N . GLN A 1 85 ? -7.413 -1.161 -14.881 1.00 46.16 85 GLN A N 1
ATOM 674 C CA . GLN A 1 85 ? -6.639 -1.688 -13.763 1.00 46.16 85 GLN A CA 1
ATOM 675 C C . GLN A 1 85 ? -5.521 -2.551 -14.349 1.00 46.16 85 GLN A C 1
ATOM 677 O O . GLN A 1 85 ? -5.771 -3.608 -14.922 1.00 46.16 85 GLN A O 1
ATOM 682 N N . VAL A 1 86 ? -4.286 -2.066 -14.247 1.00 50.28 86 VAL A N 1
ATOM 683 C CA . VAL A 1 86 ? -3.099 -2.873 -14.533 1.00 50.28 86 VAL A CA 1
ATOM 684 C C . VAL A 1 86 ? -2.997 -3.896 -13.400 1.00 50.28 86 VAL A C 1
ATOM 686 O O . VAL A 1 86 ? -2.644 -3.515 -12.282 1.00 50.28 86 VAL A O 1
ATOM 689 N N . TYR A 1 87 ? -3.408 -5.138 -13.677 1.00 41.00 87 TYR A N 1
ATOM 690 C CA . TYR A 1 87 ? -3.259 -6.293 -12.781 1.00 41.00 87 TYR A CA 1
ATOM 691 C C . TYR A 1 87 ? -1.784 -6.592 -12.489 1.00 41.00 87 TYR A C 1
ATOM 693 O O . TYR A 1 87 ? -0.954 -6.451 -13.419 1.00 41.00 87 TYR A O 1
#

Sequence (87 aa):
MNKTKIKSIIVSIVLVSSLFIVSGCNLLENEYKQLQEHFKGRNAIITTYDKESKPLDRIEGKSISISLDDKFKEQDEKGETIKNQVY

Radius of gyration: 25.27 Å; chains: 1; bounding box: 54×25×69 Å

pLDDT: mean 76.65, std 11.13, range [41.0, 94.69]

Secondary structure (DSSP, 8-state):
--HHHHHHHHHHHHHHHHHHHHHHHHHHHHHHHHHHHHHH-EEEEEEEE-TTS-EEEEEEEEEE-----GGGPPB-TTS-B------

InterPro domains:
  IPR032484 Protein of unknown function DUF5052 [PF16475] (7-83)